Protein AF-B1N4W4-F1 (afdb_monomer_lite)

Organism: Entamoeba histolytica (strain ATCC 30459 / HM-1:IMSS / ABRM) (NCBI:txid294381)

pLDDT: mean 81.41, std 19.55, range [34.84, 96.0]

Radius of gyration: 26.9 Å; chains: 1; bounding box: 55×98×46 Å

Sequence (163 aa):
MVKGHGKHQSKRFAGKKEKAPKISKYITRTQAIKRLNCTMEQFRKICILKGVSPRLPSKGLNTLTQKKTYYHIDDIKPLVNDKVTLKIKQIRAFKKHIRKLTARKEFKTKEQLLKTKPVIDLASTIQERYPTFQDALNELGDCLSMVFMFASYRVSKGEKAEA

InterPro domains:
  IPR010613 Pescadillo [PF06732] (17-154)
  IPR010613 Pescadillo [PTHR12221] (15-156)

Foldseek 3Di:
DDDDDDDDPPPPPPPPPPPPPPDDQKDFPVVLCVLLVHDPVLSVVLCVLQVFDFDDDPDDPPPPPDPTTIGGPVSSVVLNVDQQSVLSVVQVVLVVVLVVCVVVVVVVVSVVSVVVRRDRDSPVSVCVQQVDPVSVVVCVVVVVVVVVVVVPDDDDPPDDPDD

Secondary structure (DSSP, 8-state):
------------------------SEEEHHHHHHHHT--HHHHHHHHHHTT----PPSSS---TT----EEEHHHHSGGGT-HHHHHHHHHHHHHHHHHHHHHTT-HHHHHHHHHTPPPPP-HHHHHHH--SHHHHHHHHHHHHHHHHHHHHS---TT-----

Structure (mmCIF, N/CA/C/O backbone):
data_AF-B1N4W4-F1
#
_entry.id   AF-B1N4W4-F1
#
loop_
_atom_site.group_PDB
_atom_site.id
_atom_site.type_symbol
_atom_site.label_atom_id
_atom_site.label_alt_id
_atom_site.label_comp_id
_atom_site.label_asym_id
_atom_site.label_entity_id
_atom_site.label_seq_id
_atom_site.pdbx_PDB_ins_code
_atom_site.Cartn_x
_atom_site.Cartn_y
_atom_site.Cartn_z
_atom_site.occupancy
_atom_site.B_iso_or_equiv
_atom_site.auth_seq_id
_atom_site.auth_comp_id
_atom_site.auth_asym_id
_atom_site.auth_atom_id
_atom_site.pdbx_PDB_model_num
ATOM 1 N N . MET A 1 1 ? 26.297 75.133 -16.322 1.00 38.75 1 MET A N 1
ATOM 2 C CA . MET A 1 1 ? 26.247 74.272 -17.533 1.00 38.75 1 MET A CA 1
ATOM 3 C C . MET A 1 1 ? 27.033 72.978 -17.259 1.00 38.75 1 MET A C 1
ATOM 5 O O . MET A 1 1 ? 28.051 73.090 -16.600 1.00 38.75 1 MET A O 1
ATOM 9 N N . VAL A 1 2 ? 26.538 71.743 -17.494 1.00 37.03 2 VAL A N 1
ATOM 10 C CA . VAL A 1 2 ? 26.194 71.076 -18.791 1.00 37.03 2 VAL A CA 1
ATOM 11 C C . VAL A 1 2 ? 27.483 70.801 -19.592 1.00 37.03 2 VAL A C 1
ATOM 13 O O . VAL A 1 2 ? 28.083 71.778 -20.015 1.00 37.03 2 VAL A O 1
ATOM 16 N N . LYS A 1 3 ? 27.992 69.575 -19.853 1.00 36.44 3 LYS A N 1
ATOM 17 C CA . LYS A 1 3 ? 27.624 68.133 -19.629 1.00 36.44 3 LYS A CA 1
ATOM 18 C C . LYS A 1 3 ? 28.934 67.328 -19.339 1.00 36.44 3 LYS A C 1
ATOM 20 O O . LYS A 1 3 ? 30.001 67.904 -19.485 1.00 36.44 3 LYS A O 1
ATOM 25 N N . GLY A 1 4 ? 29.012 66.037 -18.961 1.00 42.62 4 GLY A N 1
ATOM 26 C CA . GLY A 1 4 ? 28.036 64.935 -18.862 1.00 42.62 4 GLY A CA 1
ATOM 27 C C . GLY A 1 4 ? 28.178 63.857 -19.964 1.00 42.62 4 GLY A C 1
ATOM 28 O O . GLY A 1 4 ? 27.366 63.875 -20.877 1.00 42.62 4 GLY A O 1
ATOM 29 N N . HIS A 1 5 ? 29.149 62.921 -19.887 1.00 35.78 5 HIS A N 1
ATOM 30 C CA . HIS A 1 5 ? 29.266 61.743 -20.791 1.00 35.78 5 HIS A CA 1
ATOM 31 C C . HIS A 1 5 ? 29.962 60.516 -20.144 1.00 35.78 5 HIS A C 1
ATOM 33 O O . HIS A 1 5 ? 31.070 60.128 -20.514 1.00 35.78 5 HIS A O 1
ATOM 39 N N . GLY A 1 6 ? 29.296 59.858 -19.191 1.00 38.78 6 GLY A N 1
ATOM 40 C CA . GLY A 1 6 ? 29.689 58.518 -18.731 1.00 38.78 6 GLY A CA 1
ATOM 41 C C . GLY A 1 6 ? 29.135 57.433 -19.662 1.00 38.78 6 GLY A C 1
ATOM 42 O O . GLY A 1 6 ? 27.925 57.368 -19.877 1.00 38.78 6 GLY A O 1
ATOM 43 N N . LYS A 1 7 ? 29.992 56.566 -20.221 1.00 39.03 7 LYS A N 1
ATOM 44 C CA . LYS A 1 7 ? 29.564 55.466 -21.107 1.00 39.03 7 LYS A CA 1
ATOM 45 C C . LYS A 1 7 ? 28.790 54.399 -20.320 1.00 39.03 7 LYS A C 1
ATOM 47 O O . LYS A 1 7 ? 29.391 53.501 -19.733 1.00 39.03 7 LYS A O 1
ATOM 52 N N . HIS A 1 8 ? 27.458 54.452 -20.361 1.00 37.69 8 HIS A N 1
ATOM 53 C CA . HIS A 1 8 ? 26.601 53.365 -19.881 1.00 37.69 8 HIS A CA 1
ATOM 54 C C . HIS A 1 8 ? 26.785 52.113 -20.756 1.00 37.69 8 HIS A C 1
ATOM 56 O O . HIS A 1 8 ? 26.138 51.955 -21.790 1.00 37.69 8 HIS A O 1
ATOM 62 N N . GLN A 1 9 ? 27.645 51.186 -20.327 1.00 43.06 9 GLN A N 1
ATOM 63 C CA . GLN A 1 9 ? 27.603 49.820 -20.843 1.00 43.06 9 GLN A CA 1
ATOM 64 C C . GLN A 1 9 ? 26.358 49.127 -20.285 1.00 43.06 9 GLN A C 1
ATOM 66 O O . GLN A 1 9 ? 26.308 48.739 -19.115 1.00 43.06 9 GLN A O 1
ATOM 71 N N . SER A 1 10 ? 25.340 48.958 -21.126 1.00 39.94 10 SER A N 1
ATOM 72 C CA . SER A 1 10 ? 24.183 48.134 -20.801 1.00 39.94 10 SER A CA 1
ATOM 73 C C . SER A 1 10 ? 24.613 46.667 -20.719 1.00 39.94 10 SER A C 1
ATOM 75 O O . SER A 1 10 ? 24.746 45.968 -21.725 1.00 39.94 10 SER A O 1
ATOM 77 N N . LYS A 1 11 ? 24.825 46.170 -19.492 1.00 47.53 11 LYS A N 1
ATOM 78 C CA . LYS A 1 11 ? 24.932 44.730 -19.230 1.00 47.53 11 LYS A CA 1
ATOM 79 C C . LYS A 1 11 ? 23.607 44.078 -19.620 1.00 47.53 11 LYS A C 1
ATOM 81 O O . LYS A 1 11 ? 22.674 44.017 -18.822 1.00 47.53 11 LYS A O 1
ATOM 86 N N . ARG A 1 12 ? 23.526 43.607 -20.868 1.00 40.22 12 ARG A N 1
ATOM 87 C CA . ARG A 1 12 ? 22.429 42.773 -21.364 1.00 40.22 12 ARG A CA 1
ATOM 88 C C . ARG A 1 12 ? 22.277 41.605 -20.395 1.00 40.22 12 ARG A C 1
ATOM 90 O O . ARG A 1 12 ? 23.195 40.795 -20.268 1.00 40.22 12 ARG A O 1
ATOM 97 N N . PHE A 1 13 ? 21.134 41.520 -19.718 1.00 49.91 13 PHE A N 1
ATOM 98 C CA . PHE A 1 13 ? 20.787 40.339 -18.939 1.00 49.91 13 PHE A CA 1
ATOM 99 C C . PHE A 1 13 ? 20.736 39.159 -19.906 1.00 49.91 13 PHE A C 1
ATOM 101 O O . PHE A 1 13 ? 19.810 39.041 -20.707 1.00 49.91 13 PHE A O 1
ATOM 108 N N . ALA A 1 14 ? 21.771 38.317 -19.873 1.00 52.28 14 ALA A N 1
ATOM 109 C CA . ALA A 1 14 ? 21.810 37.102 -20.663 1.00 52.28 14 ALA A CA 1
ATOM 110 C C . ALA A 1 14 ? 20.615 36.248 -20.240 1.00 52.28 14 ALA A C 1
ATOM 112 O O . ALA A 1 14 ? 20.568 35.764 -19.105 1.00 52.28 14 ALA A O 1
ATOM 113 N N . GLY A 1 15 ? 19.635 36.122 -21.141 1.00 43.84 15 GLY A N 1
ATOM 114 C CA . GLY A 1 15 ? 18.408 35.384 -20.886 1.00 43.84 15 GLY A CA 1
ATOM 115 C C . GLY A 1 15 ? 18.754 34.017 -20.318 1.00 43.84 15 GLY A C 1
ATOM 116 O O . GLY A 1 15 ? 19.527 33.262 -20.917 1.00 43.84 15 GLY A O 1
ATOM 117 N N . LYS A 1 16 ? 18.223 33.728 -19.128 1.00 49.12 16 LYS A N 1
ATOM 118 C CA . LYS A 1 16 ? 18.420 32.459 -18.436 1.00 49.12 16 LYS A CA 1
ATOM 119 C C . LYS A 1 16 ? 17.819 31.391 -19.346 1.00 49.12 16 LYS A C 1
ATOM 121 O O . LYS A 1 16 ? 16.609 31.211 -19.343 1.00 49.12 16 LYS A O 1
ATOM 126 N N . LYS A 1 17 ? 18.645 30.740 -20.178 1.00 46.72 17 LYS A N 1
ATOM 127 C CA . LYS A 1 17 ? 18.193 29.644 -21.042 1.00 46.72 17 LYS A CA 1
ATOM 128 C C . LYS A 1 17 ? 17.581 28.604 -20.118 1.00 46.72 17 LYS A C 1
ATOM 130 O O . LYS A 1 17 ? 18.316 27.945 -19.377 1.00 46.72 17 LYS A O 1
ATOM 135 N N . GLU A 1 18 ? 16.257 28.510 -20.130 1.00 46.22 18 GLU A N 1
ATOM 136 C CA . GLU A 1 18 ? 15.516 27.517 -19.373 1.00 46.22 18 GLU A CA 1
ATOM 137 C C . GLU A 1 18 ? 15.901 26.156 -19.937 1.00 46.22 18 GLU A C 1
ATOM 139 O O . GLU A 1 18 ? 15.373 25.683 -20.941 1.00 46.22 18 GLU A O 1
ATOM 144 N N . LYS A 1 19 ? 16.921 25.547 -19.325 1.00 48.44 19 LYS A N 1
ATOM 145 C CA . LYS A 1 19 ? 17.300 24.172 -19.614 1.00 48.44 19 LYS A CA 1
ATOM 146 C C . LYS A 1 19 ? 16.071 23.343 -19.282 1.00 48.44 19 LYS A C 1
ATOM 148 O O . LYS A 1 19 ? 15.746 23.223 -18.100 1.00 48.44 19 LYS A O 1
ATOM 153 N N . ALA A 1 20 ? 15.407 22.824 -20.319 1.00 47.53 20 ALA A N 1
ATOM 154 C CA . ALA A 1 20 ? 14.222 21.989 -20.184 1.00 47.53 20 ALA A CA 1
ATOM 155 C C . ALA A 1 20 ? 14.451 20.997 -19.033 1.00 47.53 20 ALA A C 1
ATOM 157 O O . ALA A 1 20 ? 15.502 20.339 -19.013 1.00 47.53 20 ALA A O 1
ATOM 158 N N . PRO A 1 21 ? 13.558 20.951 -18.026 1.00 45.72 21 PRO A N 1
ATOM 159 C CA . PRO A 1 21 ? 13.835 20.248 -16.786 1.00 45.72 21 PRO A CA 1
ATOM 160 C C . PRO A 1 21 ? 14.109 18.786 -17.115 1.00 45.72 21 PRO A C 1
ATOM 162 O O . PRO A 1 21 ? 13.229 18.086 -17.611 1.00 45.72 21 PRO A O 1
ATOM 165 N N . LYS A 1 22 ? 15.346 18.332 -16.873 1.00 55.59 22 LYS A N 1
ATOM 166 C CA . LYS A 1 22 ? 15.780 16.969 -17.193 1.00 55.59 22 LYS A CA 1
ATOM 167 C C . LYS A 1 22 ? 14.888 16.001 -16.420 1.00 55.59 22 LYS A C 1
ATOM 169 O O . LYS A 1 22 ? 15.062 15.840 -15.212 1.00 55.59 22 LYS A O 1
ATOM 174 N N . ILE A 1 23 ? 13.906 15.413 -17.108 1.00 60.19 23 ILE A N 1
ATOM 175 C CA . ILE A 1 23 ? 12.855 14.609 -16.485 1.00 60.19 23 ILE A CA 1
ATOM 176 C C . ILE A 1 23 ? 13.516 13.377 -15.868 1.00 60.19 23 ILE A C 1
ATOM 178 O O . ILE A 1 23 ? 13.895 12.431 -16.559 1.00 60.19 23 ILE A O 1
ATOM 182 N N . SER A 1 24 ? 13.697 13.406 -14.547 1.00 74.81 24 SER A N 1
ATOM 183 C CA . SER A 1 24 ? 14.171 12.247 -13.801 1.00 74.81 24 SER A CA 1
ATOM 184 C C . SER A 1 24 ? 13.134 11.143 -13.933 1.00 74.81 24 SER A C 1
ATOM 186 O O . SER A 1 24 ? 12.011 11.307 -13.466 1.00 74.81 24 SER A O 1
ATOM 188 N N . LYS A 1 25 ? 13.520 10.001 -14.510 1.00 87.31 25 LYS A N 1
ATOM 189 C CA . LYS A 1 25 ? 12.674 8.795 -14.579 1.00 87.31 25 LYS A CA 1
ATOM 190 C C . LYS A 1 25 ? 12.289 8.260 -13.190 1.00 87.31 25 LYS A C 1
ATOM 192 O O . LYS A 1 25 ? 11.320 7.520 -13.046 1.00 87.31 25 LYS A O 1
ATOM 197 N N . TYR A 1 26 ? 13.043 8.654 -12.161 1.00 89.06 26 TYR A N 1
ATOM 198 C CA . TYR A 1 26 ? 12.909 8.167 -10.795 1.00 89.06 26 TYR A CA 1
ATOM 199 C C . TYR A 1 26 ? 12.453 9.252 -9.821 1.00 89.06 26 TYR A C 1
ATOM 201 O O . TYR A 1 26 ? 12.844 10.419 -9.917 1.00 89.06 26 TYR A O 1
ATOM 209 N N . ILE A 1 27 ? 11.676 8.827 -8.828 1.00 91.31 27 ILE A N 1
ATOM 210 C CA . ILE A 1 27 ? 11.168 9.632 -7.718 1.00 91.31 27 ILE A CA 1
ATOM 211 C C . ILE A 1 27 ? 11.631 9.031 -6.385 1.00 91.31 27 ILE A C 1
ATOM 213 O O . ILE A 1 27 ? 11.644 7.813 -6.213 1.00 91.31 27 ILE A O 1
ATOM 217 N N . THR A 1 28 ? 12.025 9.866 -5.418 1.00 91.88 28 THR A N 1
ATOM 218 C CA . THR A 1 28 ? 12.364 9.371 -4.070 1.00 91.88 28 THR A CA 1
ATOM 219 C C . THR A 1 28 ? 11.111 8.911 -3.326 1.00 91.88 28 THR A C 1
ATOM 221 O O . THR A 1 28 ? 10.033 9.486 -3.492 1.00 91.88 28 THR A O 1
ATOM 224 N N . ARG A 1 29 ? 11.260 7.950 -2.408 1.00 92.81 29 ARG A N 1
ATOM 225 C CA . ARG A 1 29 ? 10.179 7.490 -1.516 1.00 92.81 29 ARG A CA 1
ATOM 226 C C . ARG A 1 29 ? 9.395 8.636 -0.865 1.00 92.81 29 ARG A C 1
ATOM 228 O O . ARG A 1 29 ? 8.169 8.632 -0.876 1.00 92.81 29 ARG A O 1
ATOM 235 N N . THR A 1 30 ? 10.085 9.649 -0.340 1.00 93.25 30 THR A N 1
ATOM 236 C CA . THR A 1 30 ? 9.452 10.805 0.321 1.00 93.25 30 THR A CA 1
ATOM 237 C C . THR A 1 30 ? 8.614 11.646 -0.647 1.00 93.25 30 THR A C 1
ATOM 239 O O . THR A 1 30 ? 7.543 12.125 -0.278 1.00 93.25 30 THR A O 1
ATOM 242 N N . GLN A 1 31 ? 9.063 11.813 -1.894 1.00 93.38 31 GLN A N 1
ATOM 243 C CA . GLN A 1 31 ? 8.296 12.507 -2.932 1.00 93.38 31 GLN A CA 1
ATOM 244 C C . GLN A 1 31 ? 7.085 11.673 -3.394 1.00 93.38 31 GLN A C 1
ATOM 246 O O . GLN A 1 31 ? 6.012 12.239 -3.586 1.00 93.38 31 GLN A O 1
ATOM 251 N N . ALA A 1 32 ? 7.217 10.345 -3.511 1.00 95.00 32 ALA A N 1
ATOM 252 C CA . ALA A 1 32 ? 6.104 9.448 -3.847 1.00 95.00 32 ALA A CA 1
ATOM 253 C C . ALA A 1 32 ? 4.999 9.474 -2.772 1.00 95.00 32 ALA A C 1
ATOM 255 O O . ALA A 1 32 ? 3.828 9.677 -3.090 1.00 95.00 32 ALA A O 1
ATOM 256 N N . ILE A 1 33 ? 5.379 9.392 -1.491 1.00 95.50 33 ILE A N 1
ATOM 257 C CA . ILE A 1 33 ? 4.463 9.522 -0.342 1.00 95.50 33 ILE A CA 1
ATOM 258 C C . ILE A 1 33 ? 3.713 10.863 -0.379 1.00 95.50 33 ILE A C 1
ATOM 260 O O . ILE A 1 33 ? 2.490 10.886 -0.208 1.00 95.50 33 ILE A O 1
ATOM 264 N N . LYS A 1 34 ? 4.423 11.970 -0.655 1.00 94.88 34 LYS A N 1
ATOM 265 C CA . LYS A 1 34 ? 3.820 13.306 -0.809 1.00 94.88 34 LYS A CA 1
ATOM 266 C C . LYS A 1 34 ? 2.823 13.362 -1.973 1.00 94.88 34 LYS A C 1
ATOM 268 O O . LYS A 1 34 ? 1.725 13.868 -1.771 1.00 94.88 34 LYS A O 1
ATOM 273 N N . ARG A 1 35 ? 3.154 12.804 -3.148 1.00 93.88 35 ARG A N 1
ATOM 274 C CA . ARG A 1 35 ? 2.234 12.747 -4.307 1.00 93.88 35 ARG A CA 1
ATOM 275 C C . ARG A 1 35 ? 0.962 11.943 -4.016 1.00 93.88 35 ARG A C 1
ATOM 277 O O . ARG A 1 35 ? -0.114 12.348 -4.435 1.00 93.88 35 ARG A O 1
ATOM 284 N N . LEU A 1 36 ? 1.065 10.836 -3.280 1.00 93.25 36 LEU A N 1
ATOM 285 C CA . LEU A 1 36 ? -0.083 9.973 -2.967 1.00 93.25 36 LEU A CA 1
ATOM 286 C C . LEU A 1 36 ? -0.927 10.456 -1.770 1.00 93.25 36 LEU A C 1
ATOM 288 O O . LEU A 1 36 ? -2.047 9.972 -1.586 1.00 93.25 36 LEU A O 1
ATOM 292 N N . ASN A 1 37 ? -0.425 11.408 -0.970 1.00 93.50 37 ASN A N 1
ATOM 293 C CA . ASN A 1 37 ? -1.050 11.920 0.261 1.00 93.50 37 ASN A CA 1
ATOM 294 C C . ASN A 1 37 ? -1.408 10.802 1.275 1.00 93.50 37 ASN A C 1
ATOM 296 O O . ASN A 1 37 ? -2.528 10.685 1.797 1.00 93.50 37 ASN A O 1
ATOM 300 N N . CYS A 1 38 ? -0.427 9.939 1.537 1.00 94.06 38 CYS A N 1
ATOM 301 C CA . CYS A 1 38 ? -0.530 8.772 2.415 1.00 94.06 38 CYS A CA 1
ATOM 302 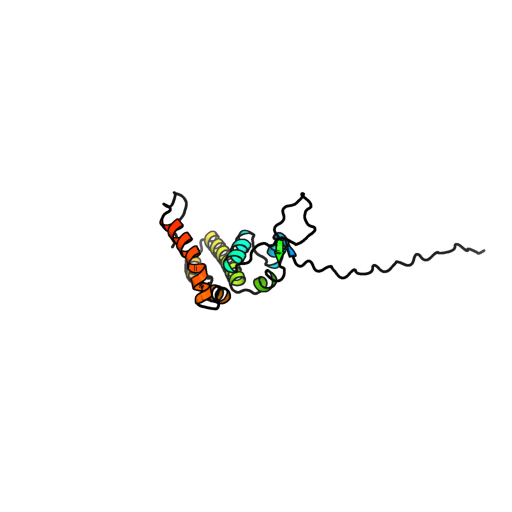C C . CYS A 1 38 ? 0.548 8.807 3.518 1.00 94.06 38 CYS A C 1
ATOM 304 O O . CYS A 1 38 ? 1.469 9.618 3.464 1.00 94.06 38 CYS A O 1
ATOM 306 N N . THR A 1 39 ? 0.433 7.962 4.546 1.00 94.44 39 THR A N 1
ATOM 307 C CA . THR A 1 39 ? 1.531 7.750 5.512 1.00 94.44 39 THR A CA 1
ATOM 308 C C . THR A 1 39 ? 2.545 6.733 4.976 1.00 94.44 39 THR A C 1
ATOM 310 O O . THR A 1 39 ? 2.253 5.991 4.042 1.00 94.44 39 THR A O 1
ATOM 313 N N . MET A 1 40 ? 3.723 6.636 5.600 1.00 93.50 40 MET A N 1
ATOM 314 C CA . MET A 1 40 ? 4.741 5.626 5.263 1.00 93.50 40 MET A CA 1
ATOM 315 C C . MET A 1 40 ? 4.209 4.179 5.357 1.00 93.50 40 MET A C 1
ATOM 317 O O . MET A 1 40 ? 4.528 3.343 4.515 1.00 93.50 40 MET A O 1
ATOM 321 N N . GLU A 1 41 ? 3.379 3.881 6.361 1.00 94.12 41 GLU A N 1
ATOM 322 C CA . GLU A 1 41 ? 2.734 2.570 6.534 1.00 94.12 41 GLU A CA 1
ATOM 323 C C . GLU A 1 41 ? 1.718 2.289 5.414 1.00 94.12 41 GLU A C 1
ATOM 325 O O . GLU A 1 41 ? 1.719 1.211 4.824 1.00 94.12 41 GLU A O 1
ATOM 330 N N . GLN A 1 42 ? 0.885 3.280 5.077 1.00 94.44 42 GLN A N 1
ATOM 331 C CA . GLN A 1 42 ? -0.076 3.175 3.976 1.00 94.44 42 GLN A CA 1
ATOM 332 C C . GLN A 1 42 ? 0.630 2.999 2.628 1.00 94.44 42 GLN A C 1
ATOM 334 O O . GLN A 1 42 ? 0.206 2.170 1.831 1.00 94.44 42 GLN A O 1
ATOM 339 N N . PHE A 1 43 ? 1.721 3.733 2.395 1.00 95.69 43 PHE A N 1
ATOM 340 C CA . PHE A 1 43 ? 2.538 3.614 1.190 1.00 95.69 43 PHE A CA 1
ATOM 341 C C . PHE A 1 43 ? 3.102 2.200 1.029 1.00 95.69 43 PHE A C 1
ATOM 343 O O . PHE A 1 43 ? 2.922 1.601 -0.023 1.00 95.69 43 PHE A O 1
ATOM 350 N N . ARG A 1 44 ? 3.689 1.622 2.091 1.00 94.94 44 ARG A N 1
ATOM 351 C CA . ARG A 1 44 ? 4.148 0.220 2.089 1.00 94.94 44 ARG A CA 1
ATOM 352 C C . ARG A 1 44 ? 3.025 -0.750 1.708 1.00 94.94 44 ARG A C 1
ATOM 354 O O . ARG A 1 44 ? 3.245 -1.609 0.864 1.00 94.94 44 ARG A O 1
ATOM 361 N N . LYS A 1 45 ? 1.827 -0.587 2.282 1.00 94.12 45 LYS A N 1
ATOM 362 C CA . LYS A 1 45 ? 0.661 -1.434 1.969 1.00 94.12 45 LYS A CA 1
ATOM 363 C C . LYS A 1 45 ? 0.224 -1.305 0.507 1.00 94.12 45 LYS A C 1
ATOM 365 O O . LYS A 1 45 ? 0.010 -2.324 -0.133 1.00 94.12 45 LYS A O 1
ATOM 370 N N . ILE A 1 46 ? 0.164 -0.087 -0.039 1.00 94.38 46 ILE A N 1
ATOM 371 C CA . ILE A 1 46 ? -0.134 0.142 -1.466 1.00 94.38 46 ILE A CA 1
ATOM 372 C C . ILE A 1 46 ? 0.927 -0.526 -2.354 1.00 94.38 46 ILE A C 1
ATOM 374 O O . ILE A 1 46 ? 0.569 -1.235 -3.289 1.00 94.38 46 ILE A O 1
ATOM 378 N N . CYS A 1 47 ? 2.217 -0.353 -2.043 1.00 94.62 47 CYS A N 1
ATOM 379 C CA . CYS A 1 47 ? 3.312 -0.958 -2.804 1.00 94.62 47 CYS A CA 1
ATOM 380 C C . CYS A 1 47 ? 3.246 -2.490 -2.825 1.00 94.62 47 CYS A C 1
ATOM 382 O O . CYS A 1 47 ? 3.431 -3.070 -3.886 1.00 94.62 47 CYS A O 1
ATOM 384 N N . ILE A 1 48 ? 2.950 -3.136 -1.690 1.00 93.25 48 ILE A N 1
ATOM 385 C CA . ILE A 1 48 ? 2.797 -4.599 -1.618 1.00 93.25 48 ILE A CA 1
ATOM 386 C C . ILE A 1 48 ? 1.592 -5.049 -2.453 1.00 93.25 48 ILE A C 1
ATOM 388 O O . ILE A 1 48 ? 1.736 -5.904 -3.321 1.00 93.25 48 ILE A O 1
ATOM 392 N N . LEU A 1 49 ? 0.420 -4.437 -2.243 1.00 92.38 49 LEU A N 1
ATOM 393 C CA . LEU A 1 49 ? -0.815 -4.843 -2.922 1.00 92.38 49 LEU A CA 1
ATOM 394 C C . LEU A 1 49 ? -0.750 -4.655 -4.447 1.00 92.38 49 LEU A C 1
ATOM 396 O O . LEU A 1 49 ? -1.273 -5.487 -5.178 1.00 92.38 49 LEU A O 1
ATOM 400 N N . LYS A 1 50 ? -0.079 -3.603 -4.935 1.00 92.00 50 LYS A N 1
ATOM 401 C CA . LYS A 1 50 ? 0.104 -3.337 -6.374 1.00 92.00 50 LYS A CA 1
ATOM 402 C C . LYS A 1 50 ? 1.431 -3.840 -6.962 1.00 92.00 50 LYS A C 1
ATOM 404 O O . LYS A 1 50 ? 1.711 -3.547 -8.116 1.00 92.00 50 LYS A O 1
ATOM 409 N N . GLY A 1 51 ? 2.261 -4.558 -6.200 1.00 91.94 51 GLY A N 1
ATOM 410 C CA . GLY A 1 51 ? 3.545 -5.083 -6.692 1.00 91.94 51 GLY A CA 1
ATOM 411 C C . GLY A 1 51 ? 4.593 -4.017 -7.065 1.00 91.94 51 GLY A C 1
ATOM 412 O O . GLY A 1 51 ? 5.505 -4.292 -7.839 1.00 91.94 51 GLY A O 1
ATOM 413 N N . VAL A 1 52 ? 4.494 -2.792 -6.532 1.00 94.31 52 VAL A N 1
ATOM 414 C CA . VAL A 1 52 ? 5.422 -1.695 -6.860 1.00 94.31 52 VAL A CA 1
ATOM 415 C C . VAL A 1 52 ? 6.690 -1.785 -6.010 1.00 94.31 52 VAL A C 1
ATOM 417 O O . VAL A 1 52 ? 6.728 -1.371 -4.846 1.00 94.31 52 VAL A O 1
ATOM 420 N N . SER A 1 53 ? 7.752 -2.306 -6.622 1.00 93.06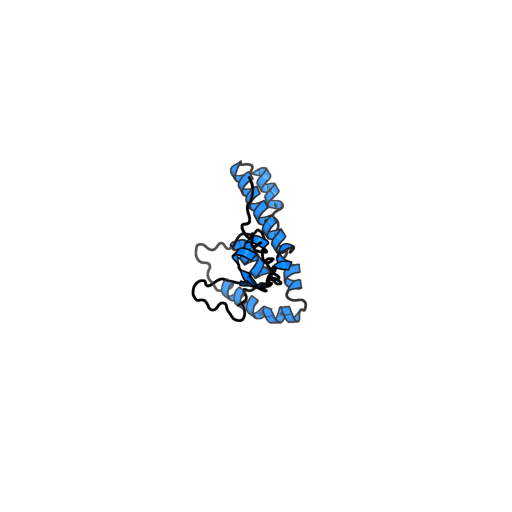 53 SER A N 1
ATOM 421 C CA . SER A 1 53 ? 9.075 -2.471 -6.020 1.00 93.06 53 SER A CA 1
ATOM 422 C C . SER A 1 53 ? 9.949 -1.206 -6.140 1.00 93.06 53 SER A C 1
ATOM 424 O O . SER A 1 53 ? 9.763 -0.376 -7.036 1.00 93.06 53 SER A O 1
ATOM 426 N N . PRO A 1 54 ? 10.908 -0.998 -5.218 1.00 93.44 54 PRO A N 1
ATOM 427 C CA . PRO A 1 54 ? 11.898 0.061 -5.360 1.00 93.44 54 PRO A CA 1
ATOM 428 C C . PRO A 1 54 ? 12.878 -0.264 -6.496 1.00 93.44 54 PRO A C 1
ATOM 430 O O . PRO A 1 54 ? 13.312 -1.404 -6.643 1.00 93.44 54 PRO A O 1
ATOM 433 N N . ARG A 1 55 ? 13.280 0.749 -7.269 1.00 89.62 55 ARG A N 1
ATOM 434 C CA . ARG A 1 55 ? 14.221 0.601 -8.391 1.00 89.62 55 ARG A CA 1
ATOM 435 C C . ARG A 1 55 ? 15.542 1.308 -8.113 1.00 89.62 55 ARG A C 1
ATOM 437 O O . ARG A 1 55 ? 15.563 2.388 -7.523 1.00 89.62 55 ARG A O 1
ATOM 444 N N . LEU A 1 56 ? 16.642 0.723 -8.584 1.00 83.38 56 LEU A N 1
ATOM 445 C CA . LEU A 1 56 ? 17.963 1.344 -8.539 1.00 83.38 56 LEU A CA 1
ATOM 446 C C . LEU A 1 56 ? 18.152 2.246 -9.778 1.00 83.38 56 LEU A C 1
ATOM 448 O O . LEU A 1 56 ? 18.005 1.759 -10.901 1.00 83.38 56 LEU A O 1
ATOM 452 N N . PRO A 1 57 ? 18.462 3.548 -9.627 1.00 80.38 57 PRO A N 1
ATOM 453 C CA . PRO A 1 57 ? 18.694 4.419 -10.774 1.00 80.38 57 PRO A CA 1
ATOM 454 C C . PRO A 1 57 ? 20.012 4.057 -11.476 1.00 80.38 57 PRO A C 1
ATOM 456 O O . PRO A 1 57 ? 21.077 4.063 -10.860 1.00 80.38 57 PRO A O 1
ATOM 459 N N . SER A 1 58 ? 19.950 3.767 -12.778 1.00 70.56 58 SER A N 1
ATOM 460 C CA . SER A 1 58 ? 21.138 3.435 -13.575 1.00 70.56 58 SER A CA 1
ATOM 461 C C . SER A 1 58 ? 22.079 4.639 -13.731 1.00 70.56 58 SER A C 1
ATOM 463 O O . SER A 1 58 ? 21.652 5.689 -14.208 1.00 70.56 58 SER A O 1
ATOM 465 N N . LYS A 1 59 ? 23.352 4.426 -13.361 1.00 60.94 59 LYS A N 1
ATOM 466 C CA . LYS A 1 59 ? 24.528 5.318 -13.459 1.00 60.94 59 LYS A CA 1
ATOM 467 C C . LYS A 1 59 ? 24.378 6.719 -12.831 1.00 60.94 59 LYS A C 1
ATOM 469 O O . LYS A 1 59 ? 23.639 7.573 -13.307 1.00 60.94 59 LYS A O 1
ATOM 474 N N . GLY A 1 60 ? 25.214 6.998 -11.825 1.00 55.28 60 GLY A N 1
ATOM 475 C CA . GLY A 1 60 ? 25.502 8.367 -11.364 1.00 55.28 60 GLY A CA 1
ATOM 476 C C . GLY A 1 60 ? 25.011 8.743 -9.964 1.00 55.28 60 GLY A C 1
ATOM 477 O O . GLY A 1 60 ? 25.211 9.884 -9.561 1.00 55.28 60 GLY A O 1
ATOM 478 N N . LEU A 1 61 ? 24.422 7.815 -9.200 1.00 56.09 61 LEU A N 1
ATOM 479 C CA . LEU A 1 61 ? 24.065 8.045 -7.791 1.00 56.09 61 LEU A CA 1
ATOM 480 C C . LEU A 1 61 ? 24.906 7.216 -6.805 1.00 56.09 61 LEU A C 1
ATOM 482 O O . LEU A 1 61 ? 24.443 6.836 -5.733 1.00 56.09 61 LEU A O 1
ATOM 486 N N . ASN A 1 62 ? 26.168 6.976 -7.166 1.00 48.38 62 ASN A N 1
ATOM 487 C CA . ASN A 1 62 ? 27.157 6.284 -6.336 1.00 48.38 62 ASN A CA 1
ATOM 488 C C . ASN A 1 62 ? 27.841 7.238 -5.333 1.00 48.38 62 ASN A C 1
ATOM 490 O O . ASN A 1 62 ? 28.938 6.960 -4.861 1.00 48.38 62 ASN A O 1
ATOM 494 N N . THR A 1 63 ? 27.231 8.381 -5.007 1.00 52.03 63 THR A N 1
ATOM 495 C CA . THR A 1 63 ? 27.707 9.261 -3.934 1.00 52.03 63 THR A CA 1
ATOM 496 C C . THR A 1 63 ? 27.262 8.697 -2.585 1.00 52.03 63 THR A C 1
ATOM 498 O O . THR A 1 63 ? 26.080 8.716 -2.242 1.00 52.03 63 THR A O 1
ATOM 501 N N . LEU A 1 64 ? 28.242 8.197 -1.822 1.00 52.09 64 LEU A N 1
ATOM 502 C CA . LEU A 1 64 ? 28.130 7.406 -0.580 1.00 52.09 64 LEU A CA 1
ATOM 503 C C . LEU A 1 64 ? 27.233 7.990 0.539 1.00 52.09 64 LEU A C 1
ATOM 505 O O . LEU A 1 64 ? 26.973 7.315 1.531 1.00 52.09 64 LEU A O 1
ATOM 509 N N . THR A 1 65 ? 26.764 9.230 0.420 1.00 51.72 65 THR A N 1
ATOM 510 C CA . THR A 1 65 ? 26.258 10.024 1.547 1.00 51.72 65 THR A CA 1
ATOM 511 C C . THR A 1 65 ? 24.781 9.796 1.891 1.00 51.72 65 THR A C 1
ATOM 513 O O . THR A 1 65 ? 24.409 10.012 3.041 1.00 51.72 65 THR A O 1
ATOM 516 N N . GLN A 1 66 ? 23.903 9.368 0.965 1.00 59.53 66 GLN A N 1
ATOM 517 C CA . GLN A 1 66 ? 22.484 9.104 1.296 1.00 59.53 66 GLN A CA 1
ATOM 518 C C . GLN A 1 66 ? 21.876 7.911 0.532 1.00 59.53 66 GLN A C 1
ATOM 520 O O . GLN A 1 66 ? 21.402 8.060 -0.594 1.00 59.53 66 GLN A O 1
ATOM 525 N N . LYS A 1 67 ? 21.780 6.750 1.207 1.00 72.31 67 LYS A N 1
ATOM 526 C CA . LYS A 1 67 ? 21.048 5.537 0.772 1.00 72.31 67 LYS A CA 1
ATOM 527 C C . LYS A 1 67 ? 19.532 5.798 0.647 1.00 72.31 67 LYS A C 1
ATOM 529 O O . LYS A 1 67 ? 18.742 5.426 1.515 1.00 72.31 67 LYS A O 1
ATOM 534 N N . LYS A 1 68 ? 19.107 6.479 -0.419 1.00 81.81 68 LYS A N 1
ATOM 535 C CA . LYS A 1 68 ? 17.696 6.789 -0.707 1.00 81.81 68 LYS A CA 1
ATOM 536 C C . LYS A 1 68 ? 17.032 5.666 -1.501 1.00 81.81 68 LYS A C 1
ATOM 538 O O . LYS A 1 68 ? 17.583 5.172 -2.476 1.00 81.81 68 LYS A O 1
ATOM 543 N N . THR A 1 69 ? 15.805 5.318 -1.119 1.00 89.00 69 THR A N 1
ATOM 544 C CA . THR A 1 69 ? 14.934 4.438 -1.908 1.00 89.00 69 THR A CA 1
ATOM 545 C C . THR A 1 69 ? 14.271 5.234 -3.037 1.00 89.00 69 THR A C 1
ATOM 547 O O . THR A 1 69 ? 13.645 6.270 -2.772 1.00 89.00 69 THR A O 1
ATOM 550 N N . TYR A 1 70 ? 14.372 4.731 -4.266 1.00 90.88 70 TYR A N 1
ATOM 551 C CA . TYR A 1 70 ? 13.765 5.305 -5.468 1.00 90.88 70 TYR A CA 1
ATOM 552 C C . TYR A 1 70 ? 12.696 4.374 -6.050 1.00 90.88 70 TYR A C 1
ATOM 554 O O . TYR A 1 70 ? 12.728 3.167 -5.833 1.00 90.88 70 TYR A O 1
ATOM 562 N N . TYR A 1 71 ? 11.758 4.955 -6.790 1.00 93.88 71 TYR A N 1
ATOM 563 C CA . TYR A 1 71 ? 10.701 4.276 -7.546 1.00 93.88 71 TYR A CA 1
ATOM 564 C C . TYR A 1 71 ? 10.646 4.874 -8.953 1.00 93.88 71 TYR A C 1
ATOM 566 O O . TYR A 1 71 ? 11.079 6.018 -9.135 1.00 93.88 71 TYR A O 1
ATOM 574 N N . HIS A 1 72 ? 10.125 4.150 -9.946 1.00 93.31 72 HIS A N 1
ATOM 575 C CA . HIS A 1 72 ? 9.867 4.755 -11.255 1.00 93.31 72 HIS A CA 1
ATOM 576 C C . HIS A 1 72 ? 8.686 5.727 -11.163 1.00 93.31 72 HIS A C 1
ATOM 578 O O . HIS A 1 72 ? 7.771 5.530 -10.362 1.00 93.31 72 HIS A O 1
ATOM 584 N N . ILE A 1 73 ? 8.677 6.784 -11.978 1.00 93.00 73 ILE A N 1
ATOM 585 C CA . ILE A 1 73 ? 7.516 7.683 -12.028 1.00 93.00 73 ILE A CA 1
ATOM 586 C C . ILE A 1 73 ? 6.287 6.955 -12.581 1.00 93.00 73 ILE A C 1
ATOM 588 O O . ILE A 1 73 ? 5.195 7.150 -12.046 1.00 93.00 73 ILE A O 1
ATOM 592 N N . ASP A 1 74 ? 6.468 6.090 -13.578 1.00 93.06 74 ASP A N 1
ATOM 593 C CA . ASP A 1 74 ? 5.353 5.398 -14.234 1.00 93.06 74 ASP A CA 1
ATOM 594 C C . ASP A 1 74 ? 4.739 4.295 -13.362 1.00 93.06 74 ASP A C 1
ATOM 596 O O . ASP A 1 74 ? 3.550 4.036 -13.488 1.00 93.06 74 ASP A O 1
ATOM 600 N N . ASP A 1 75 ? 5.484 3.740 -12.397 1.00 93.62 75 ASP A N 1
ATOM 601 C CA . ASP A 1 75 ? 4.920 2.826 -11.390 1.00 93.62 75 ASP A CA 1
ATOM 602 C C . ASP A 1 75 ? 4.058 3.590 -10.359 1.00 93.62 75 ASP A C 1
ATOM 604 O O . ASP A 1 75 ? 3.096 3.061 -9.810 1.00 93.62 75 ASP A O 1
ATOM 608 N N . ILE A 1 76 ? 4.398 4.855 -10.065 1.00 94.88 76 ILE A N 1
ATOM 609 C CA . ILE A 1 76 ? 3.738 5.675 -9.028 1.00 94.88 76 ILE A CA 1
ATOM 610 C C . ILE A 1 76 ? 2.557 6.488 -9.580 1.00 94.88 76 ILE A C 1
ATOM 612 O O . ILE A 1 76 ? 1.619 6.789 -8.839 1.00 94.88 76 ILE A O 1
ATOM 616 N N . LYS A 1 77 ? 2.586 6.873 -10.861 1.00 94.19 77 LYS A N 1
ATOM 617 C CA . LYS A 1 77 ? 1.557 7.715 -11.494 1.00 94.19 77 LYS A CA 1
ATOM 618 C C . LYS A 1 77 ? 0.156 7.061 -11.497 1.00 94.19 77 LYS A C 1
ATOM 620 O O . LYS A 1 77 ? -0.779 7.762 -11.107 1.00 94.19 77 LYS A O 1
ATOM 625 N N . PRO A 1 78 ? -0.027 5.763 -11.827 1.00 93.56 78 PRO A N 1
ATOM 626 C CA . PRO A 1 78 ? -1.332 5.093 -11.764 1.00 93.56 78 PRO A CA 1
ATOM 627 C C . PRO A 1 78 ? -1.900 5.007 -10.341 1.00 93.56 78 PRO A C 1
ATOM 629 O O . PRO A 1 78 ? -3.097 5.206 -10.139 1.00 93.56 78 PRO A O 1
ATOM 632 N N . LEU A 1 79 ? -1.038 4.808 -9.331 1.00 93.50 79 LEU A N 1
ATOM 633 C CA . LEU A 1 79 ? -1.442 4.650 -7.925 1.00 93.50 79 LEU A CA 1
ATOM 634 C C . LEU A 1 79 ? -2.217 5.849 -7.356 1.00 93.50 79 LEU A C 1
ATOM 636 O O . LEU A 1 79 ? -2.875 5.709 -6.324 1.00 93.50 79 LEU A O 1
ATOM 640 N N . VAL A 1 80 ? -2.134 7.029 -7.983 1.00 92.38 80 VAL A N 1
ATOM 641 C CA . VAL A 1 80 ? -2.839 8.247 -7.546 1.00 92.38 80 VAL A CA 1
ATOM 642 C C . VAL A 1 80 ? -4.359 8.068 -7.613 1.00 92.38 80 VAL A C 1
ATOM 644 O O . VAL A 1 80 ? -5.046 8.436 -6.656 1.00 92.38 80 VAL A O 1
ATOM 647 N N . ASN A 1 81 ? -4.849 7.462 -8.700 1.00 90.12 81 ASN A N 1
ATOM 648 C CA . ASN A 1 81 ? -6.275 7.273 -9.000 1.00 90.12 81 ASN A CA 1
ATOM 649 C C . ASN A 1 81 ? -6.758 5.836 -8.738 1.00 90.12 81 ASN A C 1
ATOM 651 O O . ASN A 1 81 ? -7.901 5.499 -9.035 1.00 90.12 81 ASN A O 1
ATOM 655 N N . ASP A 1 82 ? -5.894 4.985 -8.188 1.00 91.38 82 ASP A N 1
ATOM 656 C CA . ASP A 1 82 ? -6.186 3.575 -7.970 1.00 91.38 82 ASP A CA 1
ATOM 657 C C . ASP A 1 82 ? -7.234 3.315 -6.861 1.00 91.38 82 ASP A C 1
ATOM 659 O O . ASP A 1 82 ? -7.292 3.997 -5.827 1.00 91.38 82 ASP A O 1
ATOM 663 N N . LYS A 1 83 ? -8.026 2.252 -7.060 1.00 92.88 83 LYS A N 1
ATOM 664 C CA . LYS A 1 83 ? -9.083 1.787 -6.150 1.00 92.88 83 LYS A CA 1
ATOM 665 C C . LYS A 1 83 ? -8.536 1.426 -4.764 1.00 92.88 83 LYS A C 1
ATOM 667 O O . LYS A 1 83 ? -9.146 1.805 -3.760 1.00 92.88 83 LYS A O 1
ATOM 672 N N . VAL A 1 84 ? -7.386 0.749 -4.674 1.00 92.94 84 VAL A N 1
ATOM 673 C CA . VAL A 1 84 ? -6.769 0.344 -3.395 1.00 92.94 84 VAL A CA 1
ATOM 674 C C . VAL A 1 84 ? -6.293 1.576 -2.627 1.00 92.94 84 VAL A C 1
ATOM 676 O O . VAL A 1 84 ? -6.599 1.723 -1.439 1.00 92.94 84 VAL A O 1
ATOM 679 N N . THR A 1 85 ? -5.635 2.522 -3.307 1.00 93.06 85 THR A N 1
ATOM 680 C CA . THR A 1 85 ? -5.255 3.819 -2.718 1.00 93.06 85 THR A CA 1
ATOM 681 C C . THR A 1 85 ? -6.472 4.570 -2.163 1.00 93.06 85 THR A C 1
ATOM 683 O O . THR A 1 85 ? -6.416 5.101 -1.046 1.00 93.06 85 THR A O 1
ATOM 686 N N . LEU A 1 86 ? -7.588 4.601 -2.901 1.00 93.25 86 LEU A N 1
ATOM 687 C CA . LEU A 1 86 ? -8.827 5.244 -2.458 1.00 93.25 86 LEU A CA 1
ATOM 688 C C . LEU A 1 86 ? -9.435 4.538 -1.232 1.00 93.25 86 LEU A C 1
ATOM 690 O O . LEU A 1 86 ? -9.742 5.203 -0.238 1.00 93.25 86 LEU A O 1
ATOM 694 N N . LYS A 1 87 ? -9.537 3.202 -1.240 1.00 94.12 87 LYS A N 1
ATOM 695 C CA . LYS A 1 87 ? -10.033 2.416 -0.094 1.00 94.12 87 LYS A CA 1
ATOM 696 C C . LYS A 1 87 ? -9.167 2.600 1.155 1.00 94.12 87 LYS A C 1
ATOM 698 O O . LYS A 1 87 ? -9.701 2.813 2.243 1.00 94.12 87 LYS A O 1
ATOM 703 N N . ILE A 1 88 ? -7.841 2.638 1.026 1.00 93.19 88 ILE A N 1
ATOM 704 C CA . ILE A 1 88 ? -6.923 2.898 2.151 1.00 93.19 88 ILE A CA 1
ATOM 705 C C . ILE A 1 88 ? -7.115 4.312 2.735 1.00 93.19 88 ILE A C 1
ATOM 707 O O . ILE A 1 88 ? -7.031 4.499 3.957 1.00 93.19 88 ILE A O 1
ATOM 711 N N . LYS A 1 89 ? -7.424 5.314 1.899 1.00 92.56 89 LYS A N 1
ATOM 712 C CA . LYS A 1 89 ? -7.801 6.667 2.352 1.00 92.56 89 LYS A CA 1
ATOM 713 C C . LYS A 1 89 ? -9.156 6.663 3.077 1.00 92.56 89 LYS A C 1
ATOM 715 O O . LYS A 1 89 ? -9.250 7.264 4.150 1.00 92.56 89 LYS A O 1
ATOM 720 N N . GLN A 1 90 ? -10.155 5.934 2.569 1.00 94.06 90 GLN A N 1
ATOM 721 C CA . GLN A 1 90 ? -11.459 5.748 3.227 1.00 94.06 90 GLN A CA 1
ATOM 722 C C . GLN A 1 90 ? -11.315 5.067 4.599 1.00 94.06 90 GLN A C 1
ATOM 724 O O . GLN A 1 90 ? -11.821 5.589 5.590 1.00 94.06 90 GLN A O 1
ATOM 729 N N . ILE A 1 91 ? -10.532 3.987 4.710 1.00 94.25 91 ILE A N 1
ATOM 730 C CA . ILE A 1 91 ? -10.239 3.301 5.985 1.00 94.25 91 ILE A CA 1
ATOM 731 C C . ILE A 1 91 ? -9.583 4.251 7.002 1.00 94.25 91 ILE A C 1
ATOM 733 O O . ILE A 1 91 ? -9.905 4.208 8.192 1.00 94.25 91 ILE A O 1
ATOM 737 N N . ARG A 1 92 ? -8.688 5.150 6.565 1.00 93.25 92 ARG A N 1
ATOM 738 C CA . ARG A 1 92 ? -8.087 6.171 7.446 1.00 93.25 92 ARG A CA 1
ATOM 739 C C . ARG A 1 92 ? -9.127 7.171 7.956 1.00 93.25 92 ARG A C 1
ATOM 741 O O . ARG A 1 92 ? -9.125 7.483 9.148 1.00 93.25 92 ARG A O 1
ATOM 748 N N . ALA A 1 93 ? -10.002 7.665 7.080 1.00 94.44 93 ALA A N 1
ATOM 749 C CA . ALA A 1 93 ? -11.085 8.575 7.456 1.00 94.44 93 ALA A CA 1
ATOM 750 C C . ALA A 1 93 ? -12.067 7.900 8.431 1.00 94.44 93 ALA A C 1
ATOM 752 O O . ALA A 1 93 ? -12.363 8.456 9.487 1.00 94.44 93 ALA A O 1
ATOM 753 N N . PHE A 1 94 ? -12.457 6.659 8.138 1.00 95.94 94 PHE A N 1
ATOM 754 C CA . PHE A 1 94 ? -13.294 5.810 8.981 1.00 95.94 94 PHE A CA 1
ATOM 755 C C . PHE A 1 94 ? -12.703 5.613 10.385 1.00 95.94 94 PHE A C 1
ATOM 757 O O . PHE A 1 94 ? -13.347 5.928 11.385 1.00 95.94 94 PHE A O 1
ATOM 764 N N . LYS A 1 95 ? -11.428 5.202 10.486 1.00 94.44 95 LYS A N 1
ATOM 765 C CA . LYS A 1 95 ? -10.725 5.073 11.777 1.00 94.44 95 LYS A CA 1
ATOM 766 C C . LYS A 1 95 ? -10.677 6.401 12.546 1.00 94.44 95 LYS A C 1
ATOM 768 O O . LYS A 1 95 ? -10.834 6.399 13.766 1.00 94.44 95 LYS A O 1
ATOM 773 N N . LYS A 1 96 ? -10.504 7.543 11.864 1.00 95.00 96 LYS A N 1
ATOM 774 C CA . LYS A 1 96 ? -10.571 8.879 12.492 1.00 95.00 96 LYS A CA 1
ATOM 775 C C . LYS A 1 96 ? -11.985 9.198 12.999 1.00 95.00 96 LYS A C 1
ATOM 777 O O . LYS A 1 96 ? -12.111 9.771 14.078 1.00 95.00 96 LYS A O 1
ATOM 782 N N . HIS A 1 97 ? -13.031 8.810 12.272 1.00 95.31 97 HIS A N 1
ATOM 783 C CA . HIS A 1 97 ? -14.421 9.021 12.679 1.00 95.31 97 HIS A CA 1
ATOM 784 C C . HIS A 1 97 ? -14.809 8.163 13.895 1.00 95.31 97 HIS A C 1
ATOM 786 O O . HIS A 1 97 ? -15.323 8.709 14.870 1.00 95.31 97 HIS A O 1
ATOM 792 N N . ILE A 1 98 ? -14.453 6.873 13.902 1.00 95.94 98 ILE A N 1
ATOM 793 C CA . ILE A 1 98 ? -14.642 5.963 15.047 1.00 95.94 98 ILE A CA 1
ATOM 794 C C . ILE A 1 98 ? -13.922 6.482 16.303 1.00 95.94 98 ILE A C 1
ATOM 796 O O . ILE A 1 98 ? -14.485 6.440 17.399 1.00 95.94 98 ILE A O 1
ATOM 800 N N . ARG A 1 99 ? -12.699 7.021 16.161 1.00 95.94 99 ARG A N 1
ATOM 801 C CA . ARG A 1 99 ? -11.970 7.665 17.272 1.00 95.94 99 ARG A CA 1
ATOM 802 C C . ARG A 1 99 ? -12.719 8.883 17.826 1.00 95.94 99 ARG A C 1
ATOM 804 O O . ARG A 1 99 ? -12.828 8.998 19.041 1.00 95.94 99 ARG A O 1
ATOM 811 N N . LYS A 1 100 ? -13.282 9.744 16.965 1.00 96.00 100 LYS A N 1
ATOM 812 C CA . LYS A 1 100 ? -14.110 10.891 17.394 1.00 96.00 100 LYS A CA 1
ATOM 813 C C . LYS A 1 100 ? -15.355 10.450 18.174 1.00 96.00 100 LYS A C 1
ATOM 815 O O . LYS A 1 100 ? -15.583 10.969 19.258 1.00 96.00 100 LYS A O 1
ATOM 820 N N . LEU A 1 101 ? -16.124 9.487 17.655 1.00 94.81 101 LEU A N 1
ATOM 821 C CA . LEU A 1 101 ? -17.334 8.982 18.328 1.00 94.81 101 LEU A CA 1
ATOM 822 C C . LEU A 1 101 ? -17.002 8.315 19.670 1.00 94.81 101 LEU A C 1
ATOM 824 O O . LEU A 1 101 ? -17.688 8.541 20.661 1.00 94.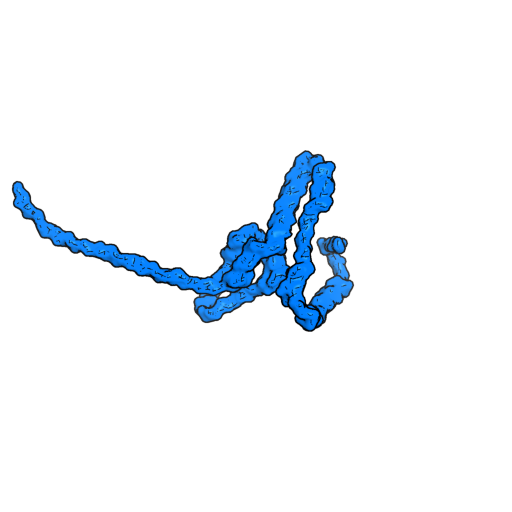81 101 LEU A O 1
ATOM 828 N N . THR A 1 102 ? -15.898 7.561 19.727 1.00 94.94 102 THR A N 1
ATOM 829 C CA . THR A 1 102 ? -15.416 6.946 20.975 1.00 94.94 102 THR A CA 1
ATOM 830 C C . THR A 1 102 ? -15.039 8.009 22.014 1.00 94.94 102 THR A C 1
ATOM 832 O O . THR A 1 102 ? -15.426 7.877 23.170 1.00 94.94 102 THR A O 1
ATOM 835 N N . ALA A 1 103 ? -14.359 9.092 21.616 1.00 95.94 103 ALA A N 1
ATOM 836 C CA . ALA A 1 103 ? -14.024 10.199 22.520 1.00 95.94 103 ALA A CA 1
ATOM 837 C C . ALA A 1 103 ? -15.265 10.955 23.040 1.00 95.94 103 ALA A C 1
ATOM 839 O O . ALA A 1 103 ? -15.257 11.436 24.168 1.00 95.94 103 ALA A O 1
ATOM 840 N N . ARG A 1 104 ? -16.342 11.018 22.246 1.00 95.56 104 ARG A N 1
ATOM 841 C CA . ARG A 1 104 ? -17.638 11.599 22.642 1.00 95.56 104 ARG A CA 1
ATOM 842 C C . ARG A 1 104 ? -18.555 10.644 23.418 1.00 95.56 104 ARG A C 1
ATOM 844 O O . ARG A 1 104 ? -19.635 11.056 23.818 1.00 95.56 104 ARG A O 1
ATOM 851 N N . LYS A 1 105 ? -18.146 9.385 23.626 1.00 95.06 105 LYS A N 1
ATOM 852 C CA . LYS A 1 105 ? -18.958 8.315 24.245 1.00 95.06 105 LYS A CA 1
ATOM 853 C C . LYS A 1 105 ? -20.268 8.000 23.484 1.00 95.06 105 LYS A C 1
ATOM 855 O O . LYS A 1 105 ? -21.200 7.432 24.044 1.00 95.06 105 LYS A O 1
ATOM 860 N N . GLU A 1 106 ? -20.329 8.302 22.184 1.00 94.06 106 GLU A N 1
ATOM 861 C CA . GLU A 1 106 ? -21.482 8.020 21.310 1.00 94.06 106 GLU A CA 1
ATOM 862 C C . GLU A 1 106 ? -21.461 6.555 20.816 1.00 94.06 106 GLU A C 1
ATOM 864 O O . GLU A 1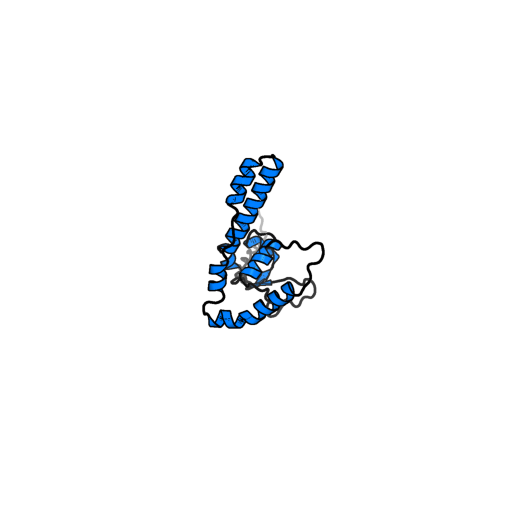 106 ? -21.125 6.262 19.663 1.00 94.06 106 GLU A O 1
ATOM 869 N N . PHE A 1 107 ? -21.775 5.601 21.701 1.00 93.38 107 PHE A N 1
ATOM 870 C CA . PHE A 1 107 ? -21.637 4.166 21.403 1.00 93.38 107 PHE A CA 1
ATOM 871 C C . PHE A 1 107 ? -22.619 3.650 20.336 1.00 93.38 107 PHE A C 1
ATOM 873 O O . PHE A 1 107 ? -22.186 2.973 19.405 1.00 93.38 107 PHE A O 1
ATOM 880 N N . LYS A 1 108 ? -23.903 4.037 20.389 1.00 94.25 108 LYS A N 1
ATOM 881 C CA . LYS A 1 108 ? -24.927 3.593 19.415 1.00 94.25 108 LYS A CA 1
ATOM 882 C C . LYS A 1 108 ? -24.573 4.000 17.973 1.00 94.25 108 LYS A C 1
ATOM 884 O O . LYS A 1 108 ? -24.567 3.169 17.067 1.00 94.25 108 LYS A O 1
ATOM 889 N N . THR A 1 109 ? -24.187 5.263 17.769 1.00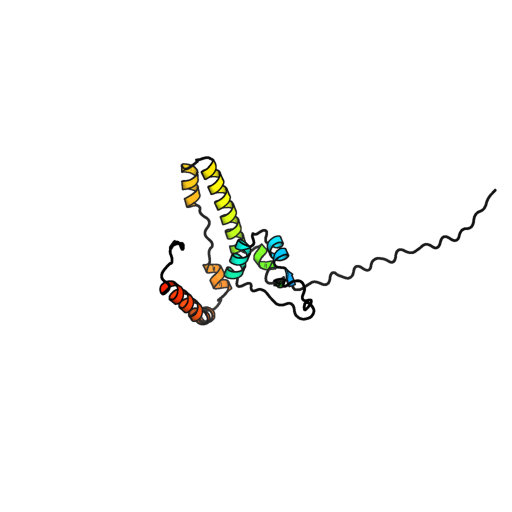 92.56 109 THR A N 1
ATOM 890 C CA . THR A 1 109 ? -23.739 5.793 16.467 1.00 92.56 109 THR A CA 1
ATOM 891 C C . THR A 1 109 ? -22.480 5.078 15.968 1.00 92.56 109 THR A C 1
ATOM 893 O O . THR A 1 109 ? -22.345 4.780 14.781 1.00 92.56 109 THR A O 1
ATOM 896 N N . LYS A 1 110 ? -21.548 4.760 16.878 1.00 94.25 110 LYS A N 1
ATOM 897 C CA . LYS A 1 110 ? -20.330 4.002 16.565 1.00 94.25 110 LYS A CA 1
ATOM 898 C C . LYS A 1 110 ? -20.650 2.582 16.091 1.00 94.25 110 LYS A C 1
ATOM 900 O O . LYS A 1 110 ? -20.037 2.144 15.124 1.00 94.25 110 LYS A O 1
ATOM 905 N N . GLU A 1 111 ? -21.578 1.874 16.728 1.00 93.81 111 GLU A N 1
ATOM 906 C CA . GLU A 1 111 ? -21.989 0.521 16.321 1.00 93.81 111 GLU A CA 1
ATOM 907 C C . GLU A 1 111 ? -22.645 0.502 14.940 1.00 93.81 111 GLU A C 1
ATOM 909 O O . GLU A 1 111 ? -22.312 -0.345 14.113 1.00 93.81 111 GLU A O 1
ATOM 914 N N . GLN A 1 112 ? -23.512 1.475 14.646 1.00 94.00 112 GLN A N 1
ATOM 915 C CA . GLN A 1 112 ? -24.080 1.648 13.306 1.00 94.00 112 GLN A CA 1
ATOM 916 C C . GLN A 1 112 ? -22.983 1.906 12.263 1.00 94.00 112 GLN A C 1
ATOM 918 O O . GLN A 1 112 ? -22.946 1.242 11.228 1.00 94.00 112 GLN A O 1
ATOM 923 N N . LEU A 1 113 ? -22.039 2.806 12.560 1.00 93.00 113 LEU A N 1
ATOM 924 C CA . LEU A 1 113 ? -20.904 3.099 11.682 1.00 93.00 113 LEU A CA 1
ATOM 925 C C . LEU A 1 113 ? -19.976 1.884 11.497 1.00 93.00 113 LEU A C 1
ATOM 927 O O . LEU A 1 113 ? -19.428 1.697 10.417 1.00 93.00 113 LEU A O 1
ATOM 931 N N . LEU A 1 114 ? -19.809 1.018 12.503 1.00 93.19 114 LEU A N 1
ATOM 932 C CA . LEU A 1 114 ? -18.997 -0.200 12.370 1.00 93.19 114 LEU A CA 1
ATOM 933 C C . LEU A 1 114 ? -19.523 -1.155 11.286 1.00 93.19 114 LEU A C 1
ATOM 935 O O . LEU A 1 114 ? -18.710 -1.816 10.639 1.00 93.19 114 LEU A O 1
ATOM 939 N N . LYS A 1 115 ? -20.836 -1.157 11.014 1.00 93.50 115 LYS A N 1
ATOM 940 C CA . LYS A 1 115 ? -21.448 -1.943 9.926 1.00 93.50 115 LYS A CA 1
ATOM 941 C C . LYS A 1 115 ? -21.034 -1.461 8.530 1.00 93.50 115 LYS A C 1
ATOM 943 O O . LYS A 1 115 ? -21.014 -2.257 7.600 1.00 93.50 115 LYS A O 1
ATOM 948 N N . THR A 1 116 ? -20.646 -0.191 8.372 1.00 92.88 116 THR A N 1
ATOM 949 C CA . THR A 1 116 ? -20.219 0.397 7.084 1.00 92.88 116 THR A CA 1
ATOM 950 C C . THR A 1 116 ? -18.693 0.455 6.923 1.00 92.88 116 THR A C 1
ATOM 952 O O . THR A 1 116 ? -18.164 1.265 6.158 1.00 92.88 116 THR A O 1
ATOM 955 N N . LYS A 1 117 ? -17.954 -0.411 7.638 1.00 92.19 117 LYS A N 1
ATOM 956 C CA . LYS A 1 117 ? -16.488 -0.528 7.556 1.00 92.19 117 LYS A CA 1
ATOM 957 C C . LYS A 1 117 ? -16.042 -0.735 6.096 1.00 92.19 117 LYS A C 1
ATOM 959 O O . LYS A 1 117 ? -16.346 -1.776 5.516 1.00 92.19 117 LYS A O 1
ATOM 964 N N . PRO A 1 118 ? -15.270 0.191 5.494 1.00 92.88 118 PRO A N 1
ATOM 965 C CA . PRO A 1 118 ? -14.790 0.014 4.129 1.00 92.88 118 PRO A CA 1
ATOM 966 C C . PRO A 1 118 ? -13.770 -1.129 4.062 1.00 92.88 118 PRO A C 1
ATOM 968 O O . PRO A 1 118 ? -12.731 -1.085 4.724 1.00 92.88 118 PRO A O 1
ATOM 971 N N . VAL A 1 119 ? -14.063 -2.130 3.234 1.00 90.81 119 VAL A N 1
ATOM 972 C CA . VAL A 1 119 ? -13.163 -3.243 2.897 1.00 90.81 119 VAL A CA 1
ATOM 973 C C . VAL A 1 119 ? -12.398 -2.912 1.608 1.00 90.81 119 VAL A C 1
ATOM 975 O O . VAL A 1 119 ? -12.892 -2.170 0.751 1.00 90.81 119 VAL A O 1
ATOM 978 N N . ILE A 1 120 ? -11.166 -3.414 1.496 1.00 90.00 120 ILE A N 1
ATOM 979 C CA . ILE A 1 120 ? -10.380 -3.370 0.258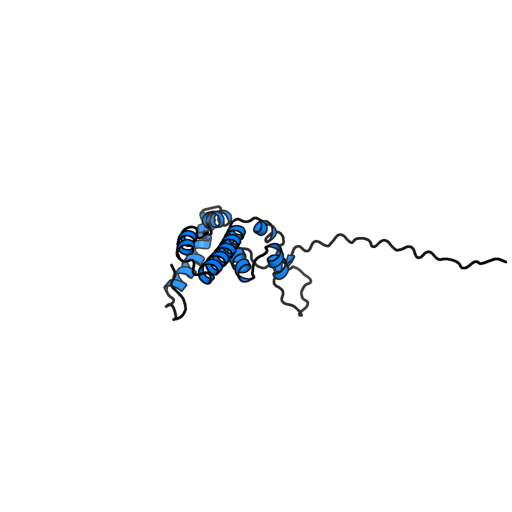 1.00 90.00 120 ILE A CA 1
ATOM 980 C C . ILE A 1 120 ? -10.778 -4.597 -0.560 1.00 90.00 120 ILE A C 1
ATOM 982 O O . ILE A 1 120 ? -10.567 -5.714 -0.100 1.00 90.00 120 ILE A O 1
ATOM 986 N N . ASP A 1 121 ? -11.334 -4.388 -1.751 1.00 88.12 121 ASP A N 1
ATOM 987 C CA . ASP A 1 121 ? -11.453 -5.465 -2.731 1.00 88.12 121 ASP A CA 1
ATOM 988 C C . ASP A 1 121 ? -10.060 -5.788 -3.288 1.00 88.12 121 ASP A C 1
ATOM 990 O O . ASP A 1 121 ? -9.351 -4.893 -3.757 1.00 88.12 121 ASP A O 1
ATOM 994 N N . LEU A 1 122 ? -9.674 -7.060 -3.202 1.00 89.00 122 LEU A N 1
ATOM 995 C CA . LEU A 1 122 ? -8.424 -7.577 -3.750 1.00 89.00 122 LEU A CA 1
ATOM 996 C C . LEU A 1 122 ? -8.631 -8.348 -5.056 1.00 89.00 122 LEU A C 1
ATOM 998 O O . LEU A 1 122 ? -7.663 -8.493 -5.795 1.00 89.00 122 LEU A O 1
ATOM 1002 N N . ALA A 1 123 ? -9.852 -8.786 -5.386 1.00 91.12 123 ALA A N 1
ATOM 1003 C CA . ALA A 1 123 ? -10.110 -9.631 -6.552 1.00 91.12 123 ALA A CA 1
ATOM 1004 C C . ALA A 1 123 ? -9.707 -8.923 -7.853 1.00 91.12 123 ALA A C 1
ATOM 1006 O O . ALA A 1 123 ? -8.926 -9.465 -8.634 1.00 91.12 123 ALA A O 1
ATOM 1007 N N . SER A 1 124 ? -10.125 -7.663 -8.024 1.00 89.38 124 SER A N 1
ATOM 1008 C CA . SER A 1 124 ? -9.704 -6.846 -9.172 1.00 89.38 124 SER A CA 1
ATOM 1009 C C . SER A 1 124 ? -8.188 -6.621 -9.231 1.00 89.38 124 SER A C 1
ATOM 1011 O O . SER A 1 124 ? -7.609 -6.613 -10.309 1.00 89.38 124 SER A O 1
ATOM 1013 N N . THR A 1 125 ? -7.511 -6.506 -8.084 1.00 90.25 125 THR A N 1
ATOM 1014 C CA . THR A 1 125 ? -6.050 -6.318 -8.042 1.00 90.25 125 THR A CA 1
ATOM 1015 C C . THR A 1 125 ? -5.279 -7.609 -8.338 1.00 90.25 125 THR A C 1
ATOM 1017 O O . THR A 1 125 ? -4.202 -7.547 -8.924 1.00 90.25 125 THR A O 1
ATOM 1020 N N . ILE A 1 126 ? -5.822 -8.774 -7.977 1.00 91.56 126 ILE A N 1
ATOM 1021 C CA . ILE A 1 126 ? -5.257 -10.082 -8.338 1.00 91.56 126 ILE A CA 1
ATOM 1022 C C . ILE A 1 126 ? -5.400 -10.304 -9.850 1.00 91.56 126 ILE A C 1
ATOM 1024 O O . ILE A 1 126 ? -4.413 -10.630 -10.500 1.00 91.56 126 ILE A O 1
ATOM 1028 N N . GLN A 1 127 ? -6.577 -10.027 -10.424 1.00 91.81 127 GLN A N 1
ATOM 1029 C CA . GLN A 1 127 ? -6.821 -10.111 -11.873 1.00 91.81 127 GLN A CA 1
ATOM 1030 C C . GLN A 1 127 ? -5.945 -9.142 -12.687 1.00 91.81 127 GLN A C 1
ATOM 1032 O O . GLN A 1 127 ? -5.436 -9.510 -13.739 1.00 91.81 127 GLN A O 1
ATOM 1037 N N . GLU A 1 128 ? -5.717 -7.919 -12.192 1.00 90.62 128 GLU A N 1
ATOM 1038 C CA . GLU A 1 128 ? -4.785 -6.957 -12.806 1.00 90.62 128 GLU A CA 1
ATOM 1039 C C . GLU A 1 128 ? -3.320 -7.442 -12.802 1.00 90.62 128 GLU A C 1
ATOM 1041 O O . GLU A 1 128 ? -2.536 -6.997 -13.639 1.00 90.62 128 GLU A O 1
ATOM 1046 N N . ARG A 1 129 ? -2.929 -8.311 -11.856 1.00 89.50 129 ARG A N 1
ATOM 1047 C CA . ARG A 1 129 ? -1.553 -8.828 -11.726 1.00 89.50 129 ARG A CA 1
ATOM 1048 C C . ARG A 1 129 ? -1.318 -10.153 -12.445 1.00 89.50 129 ARG A C 1
ATOM 1050 O O . ARG A 1 129 ? -0.223 -10.349 -12.962 1.00 89.50 129 ARG A O 1
ATOM 1057 N N . TYR A 1 130 ? -2.315 -11.031 -12.459 1.00 93.38 130 TYR A N 1
ATOM 1058 C CA . TYR A 1 130 ? -2.249 -12.367 -13.049 1.00 93.38 130 TYR A CA 1
ATOM 1059 C C . TYR A 1 130 ? -3.400 -12.505 -14.058 1.00 93.38 130 TYR A C 1
ATOM 1061 O O . TYR A 1 130 ? -4.470 -13.012 -13.711 1.00 93.38 130 TYR A O 1
ATOM 1069 N N . PRO A 1 131 ? -3.232 -11.974 -15.286 1.00 94.56 131 PRO A N 1
ATOM 1070 C CA . PRO A 1 131 ? -4.305 -11.923 -16.276 1.00 94.56 131 PRO A CA 1
ATOM 1071 C C . PRO A 1 131 ? -4.665 -13.307 -16.829 1.00 94.56 131 PRO A C 1
ATOM 1073 O O . PRO A 1 131 ? -5.790 -13.496 -17.291 1.00 94.56 131 PRO A O 1
ATOM 1076 N N . THR A 1 132 ? -3.744 -14.278 -16.781 1.00 95.50 132 THR A N 1
ATOM 1077 C CA . THR A 1 132 ? -4.014 -15.674 -17.143 1.00 95.50 132 THR A CA 1
ATOM 1078 C C . THR A 1 132 ? -3.940 -16.601 -15.931 1.00 95.50 132 THR A C 1
ATOM 1080 O O . THR A 1 132 ? -3.261 -16.332 -14.939 1.00 95.50 132 THR A O 1
ATOM 1083 N N . PHE A 1 133 ? -4.610 -17.752 -16.028 1.00 94.31 133 PHE A N 1
ATOM 1084 C CA . PHE A 1 133 ? -4.535 -18.797 -15.005 1.00 94.31 133 PHE A CA 1
ATOM 1085 C C . PHE A 1 133 ? -3.109 -19.351 -14.836 1.00 94.31 133 PHE A C 1
ATOM 1087 O O . PHE A 1 133 ? -2.706 -19.665 -13.719 1.00 94.31 133 PHE A O 1
ATOM 1094 N N . GLN A 1 134 ? -2.319 -19.407 -15.915 1.00 95.88 134 GLN A N 1
ATOM 1095 C CA . GLN A 1 134 ? -0.930 -19.864 -15.851 1.00 95.88 134 GLN A CA 1
ATOM 1096 C C . GLN A 1 134 ? -0.050 -18.900 -15.042 1.00 95.88 134 GLN A C 1
ATOM 1098 O O . GLN A 1 134 ? 0.763 -19.357 -14.242 1.00 95.88 134 GLN A O 1
ATOM 1103 N N . ASP A 1 135 ? -0.249 -17.584 -15.185 1.00 94.19 135 ASP A N 1
ATOM 1104 C CA . ASP A 1 135 ? 0.471 -16.583 -14.383 1.00 94.19 135 ASP A CA 1
ATOM 1105 C C . ASP A 1 135 ? 0.195 -16.769 -12.883 1.00 94.19 135 ASP A C 1
ATOM 1107 O O . ASP A 1 135 ? 1.105 -16.665 -12.064 1.00 94.19 135 ASP A O 1
ATOM 1111 N N . ALA A 1 136 ? -1.053 -17.096 -12.526 1.00 94.38 136 ALA A N 1
ATOM 1112 C CA . ALA A 1 136 ? -1.446 -17.370 -11.147 1.00 94.38 136 ALA A CA 1
ATOM 1113 C C . ALA A 1 136 ? -0.864 -18.693 -10.612 1.00 94.38 136 ALA A C 1
ATOM 1115 O O . ALA A 1 136 ? -0.438 -18.745 -9.459 1.00 94.38 136 ALA A O 1
ATOM 1116 N N . LEU A 1 137 ? -0.808 -19.753 -11.433 1.00 94.75 137 LEU A N 1
ATOM 1117 C CA . LEU A 1 137 ? -0.174 -21.024 -11.055 1.00 94.75 137 LEU A CA 1
ATOM 1118 C C . LEU A 1 137 ? 1.328 -20.867 -10.795 1.00 94.75 137 LEU A C 1
ATOM 1120 O O . LEU A 1 137 ? 1.839 -21.448 -9.839 1.00 94.75 137 LEU A O 1
ATOM 1124 N N . ASN A 1 138 ? 2.022 -20.066 -11.607 1.00 94.25 138 ASN A N 1
ATOM 1125 C CA . ASN A 1 138 ? 3.466 -19.859 -11.484 1.00 94.25 138 ASN A CA 1
ATOM 1126 C C . ASN A 1 138 ? 3.865 -19.237 -10.128 1.00 94.25 138 ASN A C 1
ATOM 1128 O O . ASN A 1 138 ? 4.930 -19.561 -9.610 1.00 94.25 138 ASN A O 1
ATOM 1132 N N . GLU A 1 139 ? 3.019 -18.390 -9.526 1.00 91.12 139 GLU A N 1
ATOM 1133 C CA . GLU A 1 139 ? 3.292 -17.760 -8.218 1.00 91.12 139 GLU A CA 1
ATOM 1134 C C . GLU A 1 139 ? 2.621 -18.467 -7.024 1.00 91.12 139 GLU A C 1
ATOM 1136 O O . GLU A 1 139 ? 2.848 -18.107 -5.865 1.00 91.12 139 GLU A O 1
ATOM 1141 N N . LEU A 1 140 ? 1.839 -19.524 -7.271 1.00 93.00 140 LEU A N 1
ATOM 1142 C CA . LEU A 1 140 ? 1.143 -20.275 -6.222 1.00 93.00 140 LEU A CA 1
ATOM 1143 C C . LEU A 1 140 ? 2.115 -20.951 -5.235 1.00 93.00 140 LEU A C 1
ATOM 1145 O O . LEU A 1 140 ? 1.813 -21.035 -4.044 1.00 93.00 140 LEU A O 1
ATOM 1149 N N . GLY A 1 141 ? 3.287 -21.396 -5.703 1.00 95.19 141 GLY A N 1
ATOM 1150 C CA . GLY A 1 141 ? 4.298 -22.070 -4.875 1.00 95.19 141 GLY A CA 1
ATOM 1151 C C . GLY A 1 141 ? 4.847 -21.198 -3.738 1.00 95.19 141 GLY A C 1
ATOM 1152 O O . GLY A 1 141 ? 4.916 -21.646 -2.589 1.00 95.19 141 GLY A O 1
ATOM 1153 N N . ASP A 1 142 ? 5.155 -19.932 -4.025 1.00 91.81 142 ASP A N 1
ATOM 1154 C CA . ASP A 1 142 ? 5.620 -18.960 -3.026 1.00 91.81 142 ASP A CA 1
ATOM 1155 C C . ASP A 1 142 ? 4.511 -18.634 -2.015 1.00 91.81 142 ASP A C 1
ATOM 1157 O O . ASP A 1 142 ? 4.747 -18.583 -0.802 1.00 91.81 142 ASP A O 1
ATOM 1161 N N . CYS A 1 143 ? 3.272 -18.471 -2.496 1.00 92.81 143 CYS A N 1
ATOM 1162 C CA . CYS A 1 143 ? 2.112 -18.240 -1.638 1.00 92.81 143 CYS A CA 1
ATOM 1163 C C . CYS A 1 143 ? 1.876 -19.404 -0.663 1.00 92.81 143 CYS A C 1
ATOM 1165 O O . CYS A 1 143 ? 1.716 -19.170 0.537 1.00 92.81 143 CYS A O 1
ATOM 1167 N N . LEU A 1 144 ? 1.891 -20.649 -1.153 1.00 94.75 144 LEU A N 1
ATOM 1168 C CA . LEU A 1 144 ? 1.715 -21.845 -0.322 1.00 94.75 144 LEU A CA 1
ATOM 1169 C C . LEU A 1 144 ? 2.848 -22.005 0.697 1.00 94.75 144 LEU A C 1
ATOM 1171 O O . LEU A 1 144 ? 2.576 -22.291 1.862 1.00 94.75 144 LEU A O 1
ATOM 1175 N N . SER A 1 145 ? 4.095 -21.747 0.296 1.00 93.81 145 SER A N 1
ATOM 1176 C CA . SER A 1 145 ? 5.261 -21.807 1.189 1.00 93.81 145 SER A CA 1
ATOM 1177 C C . SER A 1 145 ? 5.142 -20.818 2.353 1.00 93.81 145 SER A C 1
ATOM 1179 O O . SER A 1 145 ? 5.384 -21.175 3.508 1.00 93.81 145 SER A O 1
ATOM 1181 N N . MET A 1 146 ? 4.696 -19.586 2.080 1.00 90.12 146 MET A N 1
ATOM 1182 C CA . MET A 1 146 ? 4.465 -18.577 3.117 1.00 90.12 146 MET A CA 1
ATOM 1183 C C . MET A 1 146 ? 3.298 -18.950 4.047 1.00 90.12 146 MET A C 1
ATOM 1185 O O . MET A 1 146 ? 3.415 -18.787 5.262 1.00 90.12 146 MET A O 1
ATOM 1189 N N . VAL A 1 147 ? 2.190 -19.479 3.512 1.00 92.31 147 VAL A N 1
ATOM 1190 C CA . VAL A 1 147 ? 1.053 -19.955 4.324 1.00 92.31 147 VAL A CA 1
ATOM 1191 C C . VAL A 1 147 ? 1.470 -21.120 5.225 1.00 92.31 147 VAL A C 1
ATOM 1193 O O . VAL A 1 147 ? 1.178 -21.098 6.419 1.00 92.31 147 VAL A O 1
ATOM 1196 N N . PHE A 1 148 ? 2.209 -22.096 4.693 1.00 93.62 148 PHE A N 1
ATOM 1197 C CA . PHE A 1 148 ? 2.726 -23.232 5.458 1.00 93.62 148 PHE A CA 1
ATOM 1198 C C . PHE A 1 148 ? 3.687 -22.798 6.574 1.00 93.62 148 PHE A C 1
ATOM 1200 O O . PHE A 1 148 ? 3.596 -23.300 7.696 1.00 93.62 148 PHE A O 1
ATOM 1207 N N . MET A 1 149 ? 4.563 -21.824 6.302 1.00 91.75 149 MET A N 1
ATOM 1208 C CA . MET A 1 149 ? 5.448 -21.233 7.309 1.00 91.75 149 MET A CA 1
ATOM 1209 C C . MET A 1 149 ? 4.647 -20.608 8.462 1.00 91.75 149 MET A C 1
ATOM 1211 O O . MET A 1 149 ? 4.922 -20.910 9.623 1.00 91.75 149 MET A O 1
ATOM 1215 N N . PHE A 1 150 ? 3.637 -19.781 8.166 1.00 88.88 150 PHE A N 1
ATOM 1216 C CA . PHE A 1 150 ? 2.800 -19.162 9.202 1.00 88.88 150 PHE A CA 1
ATOM 1217 C C . PHE A 1 150 ? 1.919 -20.169 9.955 1.00 88.88 150 PHE A C 1
ATOM 1219 O O . PHE A 1 150 ? 1.710 -19.993 11.151 1.00 88.88 150 PHE A O 1
ATOM 1226 N N . ALA A 1 151 ? 1.442 -21.232 9.301 1.00 90.19 151 ALA A N 1
ATOM 1227 C CA . ALA A 1 151 ? 0.681 -22.301 9.954 1.00 90.19 151 ALA A CA 1
ATOM 1228 C C . ALA A 1 151 ? 1.554 -23.174 10.877 1.00 90.19 151 ALA A C 1
ATOM 1230 O O . ALA A 1 151 ? 1.084 -23.655 11.907 1.00 90.19 151 ALA A O 1
ATOM 1231 N N . SER A 1 152 ? 2.828 -23.360 10.519 1.00 89.06 152 SER A N 1
ATOM 1232 C CA . SER A 1 152 ? 3.808 -24.129 11.300 1.00 89.06 152 SER A CA 1
ATOM 1233 C C . SER A 1 152 ? 4.399 -23.328 12.469 1.00 89.06 152 SER A C 1
ATOM 1235 O O . SER A 1 152 ? 4.883 -23.906 13.445 1.00 89.06 152 SER A O 1
ATOM 1237 N N . TYR A 1 153 ? 4.372 -21.994 12.394 1.00 85.81 153 TYR A N 1
ATOM 1238 C CA . TYR A 1 153 ? 4.871 -21.115 13.447 1.00 85.81 153 TYR A CA 1
ATOM 1239 C C . TYR A 1 153 ? 3.869 -21.007 14.606 1.00 85.81 153 TYR A C 1
ATOM 1241 O O . TYR A 1 153 ? 2.732 -20.567 14.439 1.00 85.81 153 TYR A O 1
ATOM 1249 N N . ARG A 1 154 ? 4.287 -21.377 15.823 1.00 72.88 154 ARG A N 1
ATOM 1250 C CA . ARG A 1 154 ? 3.438 -21.232 17.016 1.00 72.88 154 ARG A CA 1
ATOM 1251 C C . ARG A 1 154 ? 3.396 -19.759 17.426 1.00 72.88 154 ARG A C 1
ATOM 1253 O O . ARG A 1 154 ? 4.412 -19.214 17.848 1.00 72.88 154 ARG A O 1
ATOM 1260 N N . VAL A 1 155 ? 2.211 -19.155 17.329 1.00 69.06 155 VAL A N 1
ATOM 1261 C CA . VAL A 1 155 ? 1.930 -17.751 17.676 1.00 69.06 155 VAL A CA 1
ATOM 1262 C C . VAL A 1 155 ? 2.514 -17.398 19.048 1.00 69.06 155 VAL A C 1
ATOM 1264 O O . VAL A 1 155 ? 2.087 -17.933 20.076 1.00 69.06 155 VAL A O 1
ATOM 1267 N N . SER A 1 156 ? 3.488 -16.487 19.071 1.00 62.06 156 SER A N 1
ATOM 1268 C CA . SER A 1 156 ? 4.082 -16.006 20.320 1.00 62.06 156 SER A CA 1
ATOM 1269 C C . SER A 1 156 ? 3.182 -14.947 20.966 1.00 62.06 156 SER A C 1
ATOM 1271 O O . SER A 1 156 ? 2.456 -14.221 20.282 1.00 62.06 156 SER A O 1
ATOM 1273 N N . LYS A 1 157 ? 3.200 -14.851 22.304 1.00 51.16 157 LYS A N 1
ATOM 1274 C CA . LYS A 1 157 ? 2.293 -13.977 23.074 1.00 51.16 157 LYS A CA 1
ATOM 1275 C C . LYS A 1 157 ? 2.475 -12.499 22.692 1.00 51.16 157 LYS A C 1
ATOM 1277 O O . LYS A 1 157 ? 3.346 -11.815 23.220 1.00 51.16 157 LYS A O 1
ATOM 1282 N N . GLY A 1 158 ? 1.605 -12.002 21.816 1.00 56.06 158 GLY A N 1
ATOM 1283 C CA . GLY A 1 158 ? 1.597 -10.617 21.333 1.00 56.06 158 GLY A CA 1
ATOM 1284 C C . GLY A 1 158 ? 0.988 -10.476 19.938 1.00 56.06 158 GLY A C 1
ATOM 1285 O O . GLY A 1 158 ? 0.383 -9.451 19.625 1.00 56.06 158 GLY A O 1
ATOM 1286 N N . GLU A 1 159 ? 1.077 -11.527 19.125 1.00 59.31 159 GLU A N 1
ATOM 1287 C CA . GLU A 1 159 ? 0.424 -11.601 17.821 1.00 59.31 159 GLU A CA 1
ATOM 1288 C C . GLU A 1 159 ? -1.044 -11.998 18.002 1.00 59.31 159 GLU A C 1
ATOM 1290 O O . GLU A 1 159 ? -1.370 -13.062 18.530 1.00 59.31 159 GLU A O 1
ATOM 1295 N N . LYS A 1 160 ? -1.962 -11.118 17.594 1.00 53.97 160 LYS A N 1
ATOM 1296 C CA . LYS A 1 160 ? -3.388 -11.441 17.600 1.00 53.97 160 LYS A CA 1
ATOM 1297 C C . LYS A 1 160 ? -3.733 -12.293 16.385 1.00 53.97 160 LYS A C 1
ATOM 1299 O O . LYS A 1 160 ? -3.625 -11.813 15.259 1.00 53.97 160 LYS A O 1
ATOM 1304 N N . ALA A 1 161 ? -4.258 -13.488 16.632 1.00 51.25 161 ALA A N 1
ATOM 1305 C CA . ALA A 1 161 ? -5.001 -14.258 15.642 1.00 51.25 161 ALA A CA 1
ATOM 1306 C C . ALA A 1 161 ? -6.380 -13.606 15.390 1.00 51.25 161 ALA A C 1
ATOM 1308 O O . ALA A 1 161 ? -7.404 -14.076 15.879 1.00 51.25 161 ALA A O 1
ATOM 1309 N N . GLU A 1 162 ? -6.399 -12.476 14.678 1.00 46.78 162 GLU A N 1
ATOM 1310 C CA . GLU A 1 162 ? -7.617 -11.937 14.058 1.00 46.78 162 GLU A CA 1
ATOM 1311 C C . GLU A 1 162 ? -7.707 -12.520 12.636 1.00 46.78 162 GLU A C 1
ATOM 1313 O O . GLU A 1 162 ? -6.919 -12.142 11.767 1.00 46.78 162 GLU A O 1
ATOM 1318 N N . ALA A 1 163 ? -8.629 -13.474 12.451 1.00 34.84 163 ALA A N 1
ATOM 1319 C CA . ALA A 1 163 ? -9.009 -14.059 11.160 1.00 34.84 163 ALA A CA 1
ATOM 1320 C C . ALA A 1 163 ? -9.945 -13.130 10.359 1.00 34.84 163 ALA A C 1
ATOM 1322 O O . ALA A 1 163 ? -10.703 -12.361 11.000 1.00 34.84 163 ALA A O 1
#